Protein AF-A0A150MW11-F1 (afdb_monomer_lite)

Sequence (38 aa):
MNISKRTVEHHVSSILRKLNVKSRSGAVGKAFMLGLLQ

Structure (mmCIF, N/CA/C/O backbone):
data_AF-A0A150MW11-F1
#
_entry.id   AF-A0A150MW11-F1
#
loop_
_atom_site.group_PDB
_atom_site.id
_atom_site.type_symbol
_atom_site.label_atom_id
_atom_site.label_alt_id
_atom_site.label_comp_id
_atom_site.label_asym_id
_atom_site.label_entity_id
_atom_site.label_seq_id
_atom_site.pdbx_PDB_ins_code
_atom_site.Cartn_x
_atom_site.Cartn_y
_atom_site.Cartn_z
_atom_site.occupancy
_atom_site.B_iso_or_equiv
_atom_site.auth_seq_id
_atom_site.auth_comp_id
_atom_site.auth_asym_id
_atom_site.auth_atom_id
_atom_site.pdbx_PDB_model_num
ATOM 1 N N . MET A 1 1 ? 12.823 4.102 -7.676 1.00 67.38 1 MET A N 1
ATOM 2 C CA . MET A 1 1 ? 12.004 5.298 -7.367 1.00 67.38 1 MET A CA 1
ATOM 3 C C . MET A 1 1 ? 12.794 6.186 -6.425 1.00 67.38 1 MET A C 1
ATOM 5 O O . MET A 1 1 ? 13.290 5.670 -5.434 1.00 67.38 1 MET A O 1
ATOM 9 N N . ASN A 1 2 ? 12.925 7.478 -6.722 1.00 93.19 2 ASN A N 1
ATOM 10 C CA . ASN A 1 2 ? 13.673 8.416 -5.883 1.00 93.19 2 ASN A CA 1
ATOM 11 C C . ASN A 1 2 ? 12.738 9.121 -4.878 1.00 93.19 2 ASN A C 1
ATOM 13 O O . ASN A 1 2 ? 12.477 10.313 -5.002 1.00 93.19 2 ASN A O 1
ATOM 17 N N . ILE A 1 3 ? 12.159 8.361 -3.937 1.00 96.94 3 ILE A N 1
ATOM 18 C CA . ILE A 1 3 ? 11.257 8.881 -2.891 1.00 96.94 3 ILE A CA 1
ATOM 19 C C . ILE A 1 3 ? 11.622 8.325 -1.512 1.00 96.94 3 ILE A C 1
ATOM 21 O O . ILE A 1 3 ? 12.150 7.220 -1.393 1.00 96.94 3 ILE A O 1
ATOM 25 N N . SER A 1 4 ? 11.312 9.088 -0.462 1.00 98.06 4 SER A N 1
ATOM 26 C CA . SER A 1 4 ? 11.613 8.699 0.919 1.00 98.06 4 SER A CA 1
ATOM 27 C C . SER A 1 4 ? 10.756 7.520 1.398 1.00 98.06 4 SER A C 1
ATOM 29 O O . SER A 1 4 ? 9.612 7.344 0.966 1.00 98.06 4 SER A O 1
ATOM 31 N N . LYS A 1 5 ? 11.257 6.765 2.385 1.00 97.69 5 LYS A N 1
ATOM 32 C CA . LYS A 1 5 ? 10.486 5.706 3.063 1.00 97.69 5 LYS A CA 1
ATOM 33 C C . LYS A 1 5 ? 9.159 6.231 3.627 1.00 97.69 5 LYS A C 1
ATOM 35 O O . LYS A 1 5 ? 8.128 5.581 3.479 1.00 97.69 5 LYS A O 1
ATOM 40 N N . ARG A 1 6 ? 9.166 7.442 4.196 1.00 97.81 6 ARG A N 1
ATOM 41 C CA . ARG A 1 6 ? 7.965 8.098 4.736 1.00 97.81 6 ARG A CA 1
ATOM 42 C C . ARG A 1 6 ? 6.916 8.363 3.655 1.00 97.81 6 ARG A C 1
ATOM 44 O O . ARG A 1 6 ? 5.725 8.177 3.894 1.00 97.81 6 ARG A O 1
ATOM 51 N N . THR A 1 7 ? 7.348 8.759 2.459 1.00 98.31 7 THR A N 1
ATOM 52 C CA . THR A 1 7 ? 6.459 8.963 1.306 1.00 98.31 7 THR A CA 1
ATOM 53 C C . THR A 1 7 ? 5.804 7.646 0.889 1.00 98.31 7 THR A C 1
ATOM 55 O O . THR A 1 7 ? 4.591 7.594 0.694 1.00 98.31 7 THR A O 1
ATOM 58 N N . VAL A 1 8 ? 6.577 6.557 0.830 1.00 98.12 8 VAL A N 1
ATOM 59 C CA . VAL A 1 8 ? 6.044 5.217 0.537 1.00 98.12 8 VAL A CA 1
ATOM 60 C C . VAL A 1 8 ? 4.995 4.801 1.574 1.00 98.12 8 VAL A C 1
ATOM 62 O O . VAL A 1 8 ? 3.906 4.370 1.204 1.00 98.12 8 VAL A O 1
ATOM 65 N N . GLU A 1 9 ? 5.275 4.969 2.868 1.00 98.44 9 GLU A N 1
ATOM 66 C CA . GLU A 1 9 ? 4.341 4.621 3.952 1.00 98.44 9 GLU A CA 1
ATOM 67 C C . GLU A 1 9 ? 3.030 5.417 3.889 1.00 98.44 9 GLU A C 1
ATOM 69 O O . GLU A 1 9 ? 1.949 4.864 4.129 1.00 98.44 9 GLU A O 1
ATOM 74 N N . HIS A 1 10 ? 3.106 6.693 3.503 1.00 98.50 10 HIS A N 1
ATOM 75 C CA . HIS A 1 10 ? 1.925 7.519 3.273 1.00 98.50 10 HIS A CA 1
ATOM 76 C C . HIS A 1 10 ? 1.068 6.975 2.120 1.00 98.50 10 HIS A C 1
ATOM 78 O O . HIS A 1 10 ? -0.149 6.820 2.269 1.00 98.50 10 HIS A O 1
ATOM 84 N N . HIS A 1 11 ? 1.689 6.616 0.991 1.00 98.44 11 HIS A N 1
ATOM 85 C CA . HIS A 1 11 ? 0.973 6.014 -0.134 1.00 98.44 11 HIS A CA 1
ATOM 86 C C . HIS A 1 11 ? 0.351 4.669 0.234 1.00 98.44 11 HIS A C 1
ATOM 88 O O . HIS A 1 11 ? -0.822 4.453 -0.066 1.00 98.44 11 HIS A O 1
ATOM 94 N N . VAL A 1 12 ? 1.081 3.806 0.948 1.00 98.50 12 VAL A N 1
ATOM 95 C CA . VAL A 1 12 ? 0.548 2.528 1.442 1.00 98.50 12 VAL A CA 1
ATOM 9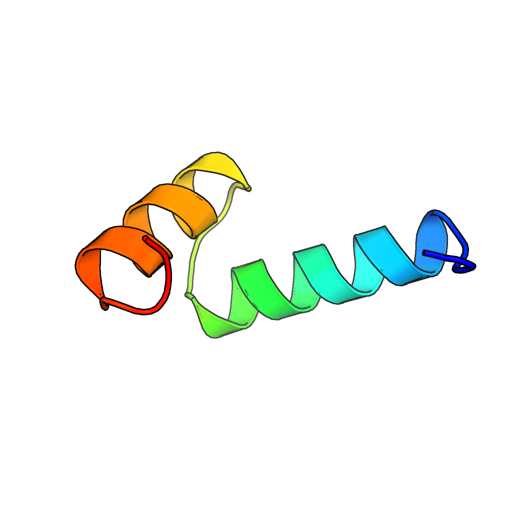6 C C . VAL A 1 12 ? -0.700 2.769 2.289 1.00 98.50 12 VAL A C 1
ATOM 98 O O . VAL A 1 12 ? -1.739 2.183 2.006 1.00 98.50 12 VAL A O 1
ATOM 101 N N . SER A 1 13 ? -0.646 3.680 3.262 1.00 98.62 13 SER A N 1
ATOM 102 C CA . SER A 1 13 ? -1.797 3.999 4.123 1.00 98.62 13 SER A CA 1
ATOM 103 C C . SER A 1 13 ? -3.014 4.484 3.32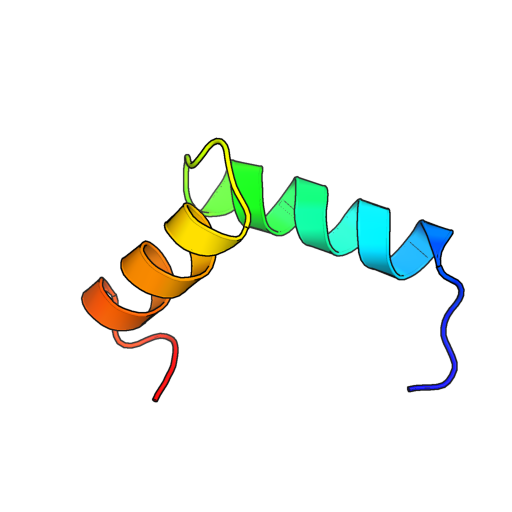3 1.00 98.62 13 SER A C 1
ATOM 105 O O . SER A 1 13 ? -4.147 4.084 3.593 1.00 98.62 13 SER A O 1
ATOM 107 N N . SER A 1 14 ? -2.784 5.310 2.299 1.00 98.75 14 SER A N 1
ATOM 108 C CA . SER A 1 14 ? -3.838 5.789 1.399 1.00 98.75 14 SER A CA 1
ATOM 109 C C . SER A 1 14 ? -4.456 4.652 0.577 1.00 98.75 14 SER A C 1
ATOM 111 O O . SER A 1 14 ? -5.679 4.573 0.468 1.00 98.75 14 SER A O 1
ATOM 113 N N . ILE A 1 15 ? -3.634 3.738 0.052 1.00 98.62 15 ILE A N 1
ATOM 114 C CA . ILE A 1 15 ? -4.089 2.561 -0.703 1.00 98.62 15 ILE A CA 1
ATOM 115 C C . ILE A 1 15 ? -4.933 1.642 0.185 1.00 98.62 15 ILE A C 1
ATOM 117 O O . ILE A 1 15 ? -6.031 1.265 -0.219 1.00 98.62 15 ILE A O 1
ATOM 121 N N . LEU A 1 16 ? -4.474 1.336 1.405 1.00 98.81 16 LEU A N 1
ATOM 122 C CA . LEU A 1 16 ? -5.221 0.502 2.356 1.00 98.81 16 LEU A CA 1
ATOM 123 C C . LEU A 1 16 ? -6.616 1.078 2.634 1.00 98.81 16 LEU A C 1
ATOM 125 O O . LEU A 1 16 ? -7.607 0.350 2.582 1.00 98.81 16 LEU A O 1
ATOM 129 N N . ARG A 1 17 ? -6.707 2.398 2.846 1.00 98.75 17 ARG A N 1
ATOM 130 C CA . ARG A 1 17 ? -7.984 3.092 3.063 1.00 98.75 17 ARG A CA 1
ATOM 131 C C . ARG A 1 17 ? -8.880 3.064 1.825 1.00 98.75 17 ARG A C 1
ATOM 133 O O . ARG A 1 17 ? -10.060 2.762 1.950 1.00 98.75 17 ARG A O 1
ATOM 140 N N . LYS A 1 18 ? -8.337 3.353 0.637 1.00 98.50 18 LYS A N 1
ATOM 141 C CA . LYS A 1 18 ? -9.099 3.360 -0.627 1.00 98.50 18 LYS A CA 1
ATOM 142 C C . LYS A 1 18 ? -9.649 1.980 -0.987 1.00 98.50 18 LYS A C 1
ATOM 144 O O . LYS A 1 18 ? -10.753 1.886 -1.505 1.00 98.50 18 LYS A O 1
ATOM 149 N N . LEU A 1 19 ? -8.890 0.925 -0.699 1.00 98.38 19 LEU A N 1
ATOM 150 C CA . LEU A 1 19 ? -9.300 -0.457 -0.951 1.00 98.38 19 LEU A CA 1
ATOM 151 C C . LEU A 1 19 ? -10.087 -1.078 0.215 1.00 98.38 19 LEU A C 1
ATOM 153 O O . LEU A 1 19 ? -10.527 -2.220 0.097 1.00 98.38 19 LEU A O 1
ATOM 157 N N . ASN A 1 20 ? -10.280 -0.338 1.313 1.00 98.19 20 ASN A N 1
ATOM 158 C CA . ASN A 1 20 ? -10.941 -0.781 2.542 1.00 98.19 20 ASN A CA 1
ATOM 159 C C . ASN A 1 20 ? -10.366 -2.096 3.114 1.00 98.19 20 ASN A C 1
ATOM 161 O O . ASN A 1 20 ? -11.090 -3.049 3.402 1.00 98.19 20 ASN A O 1
ATOM 165 N N . VAL A 1 21 ? -9.042 -2.161 3.262 1.00 98.56 21 VAL A N 1
ATOM 166 C CA . VAL A 1 21 ? -8.313 -3.335 3.774 1.00 98.56 21 VAL A CA 1
ATOM 167 C C . VAL A 1 21 ? -7.330 -2.942 4.876 1.00 98.56 21 VAL A C 1
ATOM 169 O O . VAL A 1 21 ? -6.866 -1.807 4.940 1.00 98.56 21 VAL A O 1
ATOM 172 N N . LYS A 1 22 ? -6.983 -3.893 5.752 1.00 97.62 22 LYS A N 1
ATOM 173 C CA . LYS A 1 22 ? -6.132 -3.643 6.935 1.00 97.62 22 LYS A CA 1
ATOM 174 C C . LYS A 1 22 ? -4.661 -4.031 6.757 1.00 97.62 22 LYS A C 1
ATOM 176 O O . LYS A 1 22 ? -3.851 -3.756 7.635 1.00 97.62 22 LYS A O 1
ATOM 181 N N . SER A 1 23 ? -4.301 -4.681 5.653 1.00 98.44 23 SER A N 1
ATOM 182 C CA . SER A 1 23 ? -2.950 -5.198 5.429 1.00 98.44 23 SER A CA 1
ATOM 183 C C . SER A 1 23 ? -2.506 -5.032 3.981 1.00 98.44 23 SER A C 1
ATOM 185 O O . SER A 1 23 ? -3.320 -4.964 3.059 1.00 98.44 23 SER A O 1
ATOM 187 N N . ARG A 1 24 ? -1.184 -5.009 3.774 1.00 98.19 24 ARG A N 1
ATOM 188 C CA . ARG A 1 24 ? -0.581 -4.937 2.434 1.00 98.19 24 ARG A CA 1
ATOM 189 C C . ARG A 1 24 ? -0.948 -6.152 1.581 1.00 98.19 24 ARG A C 1
ATOM 191 O O . ARG A 1 24 ? -1.284 -5.984 0.417 1.00 98.19 24 ARG A O 1
ATOM 198 N N . SER A 1 25 ? -0.950 -7.352 2.164 1.00 98.31 25 SER A N 1
ATOM 199 C CA . SER A 1 25 ? -1.388 -8.573 1.475 1.00 98.31 25 SER A CA 1
ATOM 200 C C . SER A 1 25 ? -2.862 -8.507 1.067 1.00 98.31 25 SER A C 1
ATOM 202 O O . SER A 1 25 ? -3.200 -8.859 -0.060 1.00 98.31 25 SER A O 1
ATOM 204 N N . GLY A 1 26 ? -3.729 -7.970 1.933 1.00 98.31 26 GLY A N 1
ATOM 205 C CA . GLY A 1 26 ? -5.135 -7.728 1.606 1.00 98.31 26 GLY A CA 1
ATOM 206 C C . GLY A 1 26 ? -5.309 -6.745 0.447 1.00 98.31 26 GLY A C 1
ATOM 207 O O . GLY A 1 26 ? -6.169 -6.953 -0.403 1.00 98.31 26 GLY A O 1
ATOM 208 N N . ALA A 1 27 ? -4.464 -5.71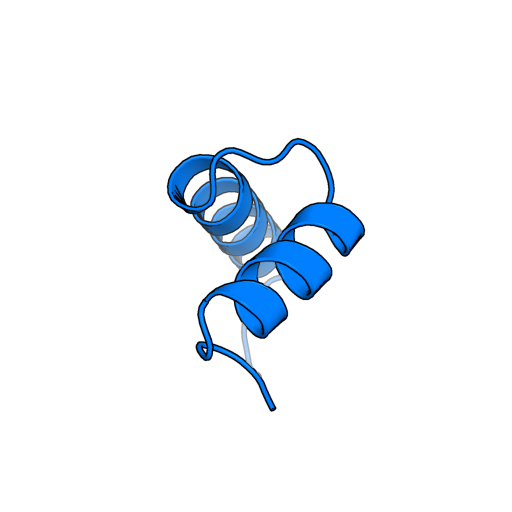2 0.365 1.00 98.62 27 ALA A N 1
ATOM 209 C CA . ALA A 1 27 ? -4.476 -4.770 -0.754 1.00 98.62 27 ALA A CA 1
ATOM 210 C C . ALA A 1 27 ? -4.087 -5.426 -2.078 1.00 98.62 27 ALA A C 1
ATOM 212 O O . ALA A 1 27 ? -4.753 -5.180 -3.078 1.00 98.62 27 ALA A O 1
ATOM 213 N N . VAL A 1 28 ? -3.068 -6.292 -2.079 1.00 98.38 28 VAL A N 1
ATOM 214 C CA . VAL A 1 28 ? -2.669 -7.053 -3.273 1.00 98.38 28 VAL A CA 1
ATOM 215 C C . VAL A 1 28 ? -3.810 -7.961 -3.734 1.00 98.38 28 VAL A C 1
ATOM 217 O O . VAL A 1 28 ? -4.239 -7.859 -4.880 1.00 98.38 28 VAL A O 1
ATOM 220 N N . GLY A 1 29 ? -4.375 -8.777 -2.837 1.00 98.25 29 GLY A N 1
ATOM 221 C CA . GLY A 1 29 ? -5.495 -9.662 -3.181 1.00 98.25 29 GLY A CA 1
ATOM 222 C C . GLY A 1 29 ? -6.728 -8.901 -3.681 1.00 98.25 29 GLY A C 1
ATOM 223 O O . GLY A 1 29 ? -7.334 -9.280 -4.681 1.00 98.25 29 GLY A O 1
ATOM 224 N N . LYS A 1 30 ? -7.078 -7.778 -3.036 1.00 98.25 30 LYS A N 1
ATOM 225 C CA . LYS A 1 30 ? -8.194 -6.924 -3.468 1.00 98.25 30 LYS A CA 1
ATOM 226 C C . LYS A 1 30 ? -7.931 -6.277 -4.828 1.00 98.25 30 LYS A C 1
ATOM 228 O O . LYS A 1 30 ? -8.855 -6.206 -5.629 1.00 98.25 30 LYS A O 1
ATOM 233 N N . ALA A 1 31 ? -6.703 -5.837 -5.099 1.00 98.38 31 ALA A N 1
ATOM 234 C CA . ALA A 1 31 ? -6.328 -5.256 -6.384 1.00 98.38 31 ALA A CA 1
ATOM 235 C C . ALA A 1 31 ? -6.426 -6.275 -7.532 1.00 98.38 31 ALA A C 1
ATOM 237 O O . ALA A 1 31 ? -6.971 -5.928 -8.576 1.00 98.38 31 ALA A O 1
ATOM 238 N N . PHE A 1 32 ? -6.005 -7.529 -7.318 1.00 98.38 32 PHE A N 1
ATOM 239 C CA . PHE A 1 32 ? -6.210 -8.618 -8.283 1.00 98.38 32 PHE A CA 1
ATOM 240 C C . PHE A 1 32 ? -7.697 -8.887 -8.549 1.00 98.38 32 PHE A C 1
ATOM 242 O O . PHE A 1 32 ? -8.115 -8.910 -9.701 1.00 98.38 32 PHE A O 1
ATOM 249 N N . MET A 1 33 ? -8.521 -9.016 -7.499 1.00 97.50 33 MET A N 1
ATOM 250 C CA . MET A 1 33 ? -9.971 -9.238 -7.656 1.00 97.50 33 MET A CA 1
ATOM 251 C C . MET A 1 33 ? -10.682 -8.103 -8.406 1.00 97.50 33 MET A C 1
ATOM 253 O O . MET A 1 33 ? -11.707 -8.333 -9.039 1.00 97.50 33 MET A O 1
ATOM 257 N N . LEU A 1 34 ? -10.165 -6.876 -8.309 1.00 97.69 34 LEU A N 1
ATOM 258 C CA . LEU A 1 34 ? -10.695 -5.706 -9.010 1.00 97.69 34 LEU A CA 1
ATOM 259 C C . LEU A 1 34 ? -10.102 -5.517 -10.419 1.00 97.69 34 LEU A C 1
ATOM 261 O O . LEU A 1 34 ? -10.490 -4.571 -11.098 1.00 97.69 34 LEU A O 1
ATOM 265 N N . GLY A 1 35 ? -9.152 -6.356 -10.849 1.00 97.81 35 GLY A N 1
ATOM 266 C CA . GLY A 1 35 ? -8.460 -6.205 -12.136 1.00 97.81 35 GLY A CA 1
ATOM 267 C C . GLY A 1 35 ? -7.518 -4.994 -12.211 1.00 97.81 35 GLY A C 1
ATOM 268 O O . GLY A 1 35 ? -7.187 -4.539 -13.301 1.00 97.81 35 GLY A 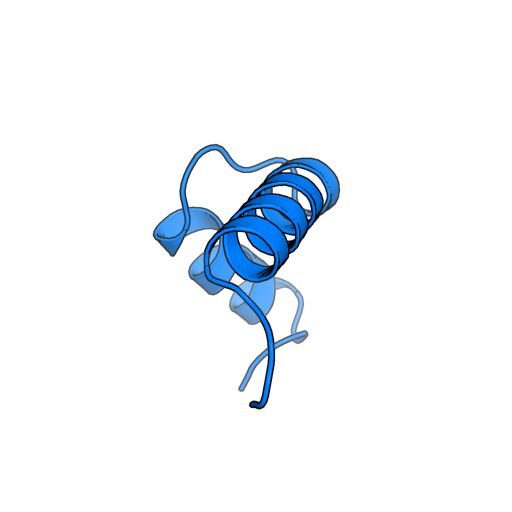O 1
ATOM 269 N N . LEU A 1 36 ? -7.095 -4.451 -11.062 1.00 96.62 36 LEU A N 1
ATOM 270 C CA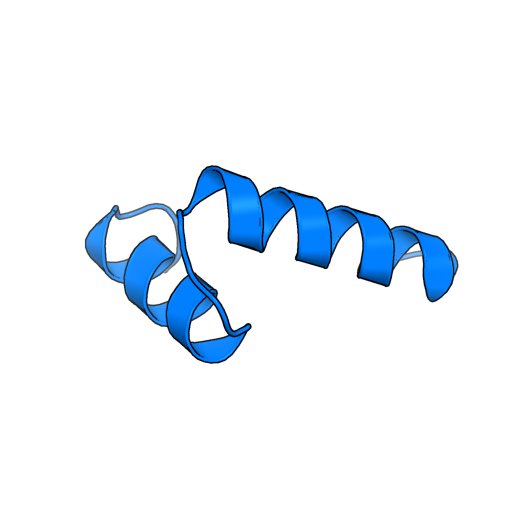 . LEU A 1 36 ? -6.195 -3.291 -10.969 1.00 96.62 36 LEU A CA 1
ATOM 271 C C . LEU A 1 36 ? -4.708 -3.674 -11.032 1.00 96.62 36 LEU A C 1
ATOM 273 O O . LEU A 1 36 ? -3.856 -2.799 -11.180 1.00 96.62 36 LEU A O 1
ATOM 277 N N . LEU A 1 37 ? -4.397 -4.959 -10.856 1.00 94.44 37 LEU A N 1
ATOM 278 C CA . LEU A 1 37 ? -3.049 -5.524 -10.864 1.00 94.44 37 LEU A CA 1
ATOM 279 C C . LEU A 1 37 ? -3.057 -6.837 -11.664 1.00 94.44 37 LEU A C 1
ATOM 281 O O . LEU A 1 37 ? -4.076 -7.531 -11.666 1.00 94.44 37 LEU A O 1
ATOM 285 N N . GLN A 1 38 ? -1.935 -7.153 -12.316 1.00 85.12 38 GLN A N 1
ATOM 286 C CA . GLN A 1 38 ? -1.705 -8.353 -13.129 1.00 85.12 38 GLN A CA 1
ATOM 287 C C . GLN A 1 38 ? -0.379 -8.992 -12.723 1.00 85.12 38 GLN A C 1
ATOM 289 O O . GLN A 1 38 ? 0.562 -8.212 -12.441 1.00 85.12 38 GLN A O 1
#

pLDDT: mean 96.81, std 5.37, range [67.38, 98.81]

Foldseek 3Di:
DPDDPVVVVVVQVVLCVVLVHDDPVSSVVSCVVVVNDD

Radius of gyratio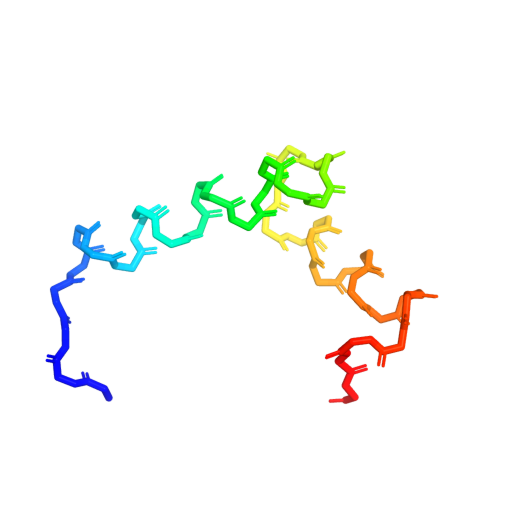n: 10.73 Å; chains: 1; bounding box: 25×19×20 Å

Secondary structure (DSSP, 8-state):
----HHHHHHHHHHHHHHTT-SSHHHHHHHHHHTTS--